Protein AF-A0A1I6FVJ0-F1 (afdb_monomer)

Organism: NCBI:txid553469

pLDDT: mean 71.24, std 6.75, range [59.16, 90.0]

Solvent-accessible surface area (backbone atoms only — not comparable to full-atom values): 6724 Å² total; per-residue (Å²): 134,57,72,66,33,51,49,38,15,52,52,30,16,53,49,32,18,51,53,35,39,73,76,32,90,47,63,68,57,8,52,50,37,9,51,38,31,15,50,20,38,25,47,33,63,68,43,31,49,84,73,58,76,36,86,68,66,55,50,73,72,46,47,48,64,25,50,51,47,32,52,49,50,53,54,62,74,44,67,83,62,91,65,58,68,70,55,53,51,50,49,51,54,47,54,52,51,50,49,54,48,53,39,52,50,38,39,60,54,30,51,54,54,52,56,53,51,52,54,53,52,54,55,56,66,72,74,113

Radius of gyration: 17.82 Å; Cα contacts (8 Å, |Δi|>4): 120; chains: 1; bounding box: 35×24×65 Å

Nearest PDB structures (foldseek):
  7cgp-assembly1_A  TM=4.155E-01  e=5.400E-01  Homo sapiens

Structure (mmCIF, N/CA/C/O backbone):
data_AF-A0A1I6FVJ0-F1
#
_entry.id   AF-A0A1I6FVJ0-F1
#
loop_
_atom_site.group_PDB
_atom_site.id
_atom_site.type_symbol
_atom_site.label_atom_id
_atom_site.label_alt_id
_atom_site.label_comp_id
_atom_site.label_asym_id
_atom_site.label_entity_id
_atom_site.label_seq_id
_atom_site.pdbx_PDB_ins_code
_atom_site.Cartn_x
_atom_site.Cartn_y
_atom_site.Cartn_z
_atom_site.occupancy
_atom_site.B_iso_or_equiv
_atom_site.auth_seq_id
_atom_site.auth_comp_id
_atom_site.auth_asym_id
_atom_site.auth_atom_id
_atom_site.pdbx_PDB_model_num
ATOM 1 N N . MET A 1 1 ? 7.278 14.078 -9.254 1.00 65.38 1 MET A N 1
ATOM 2 C CA . MET A 1 1 ? 6.368 12.964 -8.900 1.00 65.38 1 MET A CA 1
ATOM 3 C C . MET A 1 1 ? 5.524 12.645 -10.124 1.00 65.38 1 MET A C 1
ATOM 5 O O . MET A 1 1 ? 4.901 13.565 -10.647 1.00 65.38 1 MET A O 1
ATOM 9 N N . SER A 1 2 ? 5.572 11.409 -10.631 1.00 84.12 2 SER A N 1
ATOM 10 C CA . SER A 1 2 ? 4.883 11.044 -11.875 1.00 84.12 2 SER A CA 1
ATOM 11 C C . SER A 1 2 ? 3.358 11.000 -11.683 1.00 84.12 2 SER A C 1
ATOM 13 O O . SER A 1 2 ? 2.850 10.904 -10.558 1.00 84.12 2 SER A O 1
ATOM 15 N N . ARG A 1 3 ? 2.607 11.076 -12.792 1.00 82.62 3 ARG A N 1
ATOM 16 C CA . ARG A 1 3 ? 1.138 10.952 -12.768 1.00 82.62 3 ARG A CA 1
ATOM 17 C C . ARG A 1 3 ? 0.697 9.578 -12.244 1.00 82.62 3 ARG A C 1
ATOM 19 O O . ARG A 1 3 ? -0.282 9.516 -11.506 1.00 82.62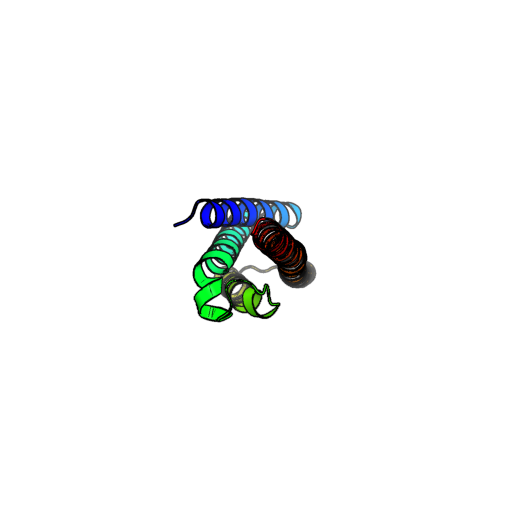 3 ARG A O 1
ATOM 26 N N . SER A 1 4 ? 1.443 8.514 -12.554 1.00 75.69 4 SER A N 1
ATOM 27 C CA . SER A 1 4 ? 1.168 7.152 -12.079 1.00 75.69 4 SER A CA 1
ATOM 28 C C . SER A 1 4 ? 1.373 7.009 -10.570 1.00 75.69 4 SER A C 1
ATOM 30 O O . SER A 1 4 ? 0.503 6.457 -9.904 1.00 75.69 4 SER A O 1
ATOM 32 N N . THR A 1 5 ? 2.435 7.591 -9.995 1.00 75.38 5 THR A N 1
ATOM 33 C CA . THR A 1 5 ? 2.655 7.576 -8.536 1.00 75.38 5 THR A CA 1
ATOM 34 C C . THR A 1 5 ? 1.516 8.266 -7.787 1.00 75.38 5 THR A C 1
ATOM 36 O O . THR A 1 5 ? 1.047 7.764 -6.768 1.00 75.38 5 THR A O 1
ATOM 39 N N . ARG A 1 6 ? 1.031 9.410 -8.296 1.00 74.00 6 ARG A N 1
ATOM 40 C CA . ARG A 1 6 ? -0.131 10.094 -7.702 1.00 74.00 6 ARG A CA 1
ATOM 41 C C . ARG A 1 6 ? -1.399 9.255 -7.809 1.00 74.00 6 ARG A C 1
ATOM 43 O O . ARG A 1 6 ? -2.108 9.132 -6.817 1.00 74.00 6 ARG A O 1
ATOM 50 N N . ALA A 1 7 ? -1.673 8.681 -8.980 1.00 76.81 7 ALA A N 1
ATOM 51 C CA . ALA A 1 7 ? -2.856 7.853 -9.186 1.00 76.81 7 ALA A CA 1
ATOM 52 C C . ALA A 1 7 ? -2.859 6.627 -8.260 1.00 76.81 7 ALA A C 1
ATOM 54 O O . ALA A 1 7 ? -3.868 6.361 -7.614 1.00 76.81 7 ALA A O 1
ATOM 55 N N . ALA A 1 8 ? -1.724 5.937 -8.121 1.00 75.75 8 ALA A N 1
ATOM 56 C CA . ALA A 1 8 ? -1.602 4.792 -7.222 1.00 75.75 8 ALA A CA 1
ATOM 57 C C . ALA A 1 8 ? -1.756 5.179 -5.749 1.00 75.75 8 ALA A C 1
ATOM 59 O O . ALA A 1 8 ? -2.430 4.469 -5.013 1.00 75.75 8 ALA A O 1
ATOM 60 N N . GLY A 1 9 ? -1.195 6.316 -5.325 1.00 70.69 9 GLY A N 1
ATOM 61 C CA . GLY A 1 9 ? -1.406 6.825 -3.970 1.00 70.69 9 GLY A CA 1
ATOM 62 C C . GLY A 1 9 ? -2.880 7.136 -3.686 1.00 70.69 9 GLY A C 1
ATOM 63 O O . GLY A 1 9 ? -3.405 6.739 -2.652 1.00 70.69 9 GLY A O 1
ATOM 64 N N . ILE A 1 10 ? -3.580 7.788 -4.620 1.00 76.12 10 ILE A N 1
ATOM 65 C CA . ILE A 1 10 ? -5.009 8.113 -4.468 1.00 76.12 10 ILE A CA 1
ATOM 66 C C . ILE A 1 10 ? -5.860 6.840 -4.430 1.00 76.12 10 ILE A C 1
ATOM 68 O O . ILE A 1 10 ? -6.680 6.682 -3.529 1.00 76.12 10 ILE A O 1
ATOM 72 N N . LEU A 1 11 ? -5.656 5.922 -5.379 1.00 79.50 11 LEU A N 1
ATOM 73 C CA . LEU A 1 11 ? -6.407 4.666 -5.445 1.00 79.50 11 LEU A CA 1
AT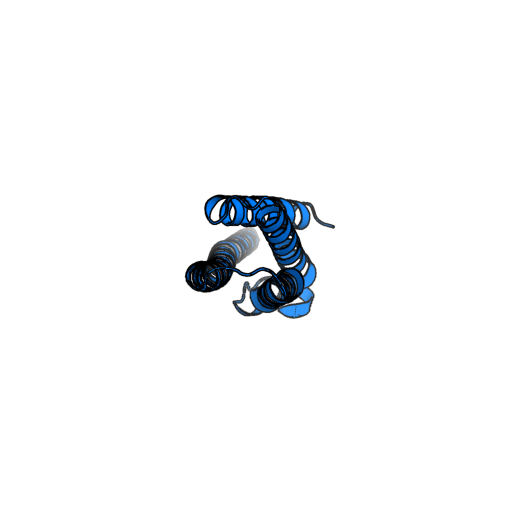OM 74 C C . LEU A 1 11 ? -6.130 3.780 -4.228 1.00 79.50 11 LEU A C 1
ATOM 76 O O . LEU A 1 11 ? -7.069 3.257 -3.634 1.00 79.50 11 LEU A O 1
ATOM 80 N N . GLY A 1 12 ? -4.863 3.672 -3.821 1.00 76.25 12 GLY A N 1
ATOM 81 C CA . GLY A 1 12 ? -4.460 2.970 -2.608 1.00 76.25 12 GLY A CA 1
ATOM 82 C C . GLY A 1 12 ? -5.130 3.560 -1.372 1.00 76.25 12 GLY A C 1
ATOM 83 O O . GLY A 1 12 ? -5.714 2.822 -0.584 1.00 76.25 12 GLY A O 1
ATOM 84 N N . GLY A 1 13 ? -5.132 4.888 -1.231 1.00 72.88 13 GLY A N 1
ATOM 85 C CA . GLY A 1 13 ? -5.751 5.543 -0.082 1.00 72.88 13 GLY A CA 1
ATOM 86 C C . GLY A 1 13 ? -7.268 5.419 -0.027 1.00 72.88 13 GLY A C 1
ATOM 87 O O . GLY A 1 13 ? -7.817 5.144 1.039 1.00 72.88 13 GLY A O 1
ATOM 88 N N . LEU A 1 14 ? -7.949 5.556 -1.168 1.00 79.38 14 LEU A N 1
ATOM 89 C CA . LEU A 1 14 ? -9.392 5.324 -1.252 1.00 79.38 14 LEU A CA 1
ATOM 90 C C . LEU A 1 14 ? -9.740 3.880 -0.888 1.00 79.38 14 LEU A C 1
ATOM 92 O O . LEU A 1 14 ? -10.676 3.660 -0.125 1.00 79.38 14 LEU A O 1
ATOM 96 N N . LEU A 1 15 ? -8.970 2.909 -1.386 1.00 78.88 15 LEU A N 1
ATOM 97 C CA . LEU A 1 15 ? -9.203 1.495 -1.116 1.00 78.88 15 LEU A CA 1
ATOM 98 C C . LEU A 1 15 ? -8.944 1.152 0.358 1.00 78.88 15 LEU A C 1
ATOM 100 O O . LEU A 1 15 ? -9.816 0.583 1.009 1.00 78.88 15 LEU A O 1
ATOM 104 N N . GLY A 1 16 ? -7.798 1.561 0.909 1.00 74.69 16 GLY A N 1
ATOM 105 C CA . GLY A 1 16 ? -7.459 1.335 2.316 1.00 74.69 16 GLY A CA 1
ATOM 106 C C . GLY A 1 16 ? -8.465 1.980 3.271 1.00 74.69 16 GLY A C 1
ATOM 107 O O . GLY A 1 16 ? -8.893 1.350 4.238 1.00 74.69 16 GLY A O 1
ATOM 108 N N . GLY A 1 17 ? -8.902 3.206 2.967 1.00 73.06 17 GLY A N 1
ATOM 109 C CA . GLY A 1 17 ? -9.906 3.911 3.759 1.00 73.06 17 GLY A CA 1
ATOM 110 C C . GLY A 1 17 ? -11.296 3.288 3.660 1.00 73.06 17 GLY A C 1
ATOM 111 O O . GLY A 1 17 ? -11.930 3.062 4.688 1.00 73.06 17 GLY A O 1
ATOM 112 N N . ALA A 1 18 ? -11.754 2.951 2.450 1.00 75.75 18 ALA A N 1
ATOM 113 C CA . ALA A 1 18 ? -13.052 2.314 2.241 1.00 75.75 18 ALA A CA 1
ATOM 114 C C . ALA A 1 18 ? -13.139 0.957 2.946 1.00 75.75 18 ALA A C 1
ATOM 116 O O . ALA A 1 18 ? -14.130 0.672 3.612 1.00 75.75 18 ALA A O 1
ATOM 117 N N . VAL A 1 19 ? -12.087 0.145 2.848 1.00 74.75 19 VAL A N 1
ATOM 118 C CA . VAL A 1 19 ? -12.042 -1.175 3.478 1.00 74.75 19 VAL A CA 1
ATOM 119 C C . VAL A 1 19 ? -12.048 -1.069 5.002 1.00 74.75 19 VAL A C 1
ATOM 121 O O . VAL A 1 19 ? -12.816 -1.762 5.668 1.00 74.75 19 VAL A O 1
ATOM 124 N N . ALA A 1 20 ? -11.236 -0.176 5.568 1.00 73.69 20 ALA A N 1
ATOM 125 C CA . ALA A 1 20 ? -11.206 0.035 7.010 1.00 73.69 20 ALA A CA 1
ATOM 126 C C . ALA A 1 20 ? -12.522 0.628 7.542 1.00 73.69 20 ALA A C 1
ATOM 128 O O . ALA A 1 20 ? -12.961 0.227 8.617 1.00 73.69 20 ALA A O 1
ATOM 129 N N . TYR A 1 21 ? -13.182 1.506 6.779 1.00 70.31 21 TYR A N 1
ATOM 130 C CA . TYR A 1 21 ? -14.521 2.017 7.098 1.00 70.31 21 TYR A CA 1
ATOM 131 C C . TYR A 1 21 ? -15.590 0.916 7.073 1.00 70.31 21 TYR A C 1
ATOM 133 O O . TYR A 1 21 ? -16.507 0.910 7.889 1.00 70.31 21 TYR A O 1
ATOM 141 N N . TRP A 1 22 ? -15.468 -0.041 6.150 1.00 77.38 22 TRP A N 1
ATOM 142 C CA . TRP A 1 22 ? -16.381 -1.183 6.072 1.00 77.38 22 TRP A CA 1
ATOM 143 C C . TRP A 1 22 ? -16.214 -2.147 7.252 1.00 77.38 22 TRP A C 1
ATOM 145 O O . TRP A 1 22 ? -17.188 -2.727 7.723 1.00 77.38 22 TRP A O 1
ATOM 155 N N . LEU A 1 23 ? -14.982 -2.305 7.741 1.00 70.56 23 LEU A N 1
ATOM 156 C CA . LEU A 1 23 ? -14.659 -3.160 8.886 1.00 70.56 23 LEU A CA 1
ATOM 157 C C . LEU A 1 23 ? -14.933 -2.493 10.237 1.00 70.56 23 LEU A C 1
ATOM 159 O O . LEU A 1 23 ? -15.162 -3.182 11.229 1.00 70.56 23 LEU A O 1
ATOM 163 N N . SER A 1 24 ? -14.877 -1.166 10.298 1.00 70.56 24 SER A N 1
ATOM 164 C CA . SER A 1 24 ? -15.050 -0.400 11.524 1.00 70.56 24 SER A CA 1
ATOM 165 C C . SER A 1 24 ? -15.722 0.928 11.229 1.00 70.56 24 SER A C 1
ATOM 167 O O . SER A 1 24 ? -15.243 1.722 10.423 1.00 70.56 24 SER A O 1
ATOM 169 N N . SER A 1 25 ? -16.771 1.240 11.987 1.00 73.38 25 SER A N 1
ATOM 170 C CA . SER A 1 25 ? -17.411 2.554 11.956 1.00 73.38 25 SER A CA 1
ATOM 171 C C . SER A 1 25 ? -16.532 3.673 12.535 1.00 73.38 25 SER A C 1
ATOM 173 O O . SER A 1 25 ? -17.008 4.797 12.665 1.00 73.38 25 SER A O 1
ATOM 175 N N . ALA A 1 26 ? -15.277 3.396 12.917 1.00 72.94 26 ALA A N 1
ATOM 176 C CA . ALA A 1 26 ? -14.335 4.387 13.421 1.00 72.94 26 ALA A CA 1
ATOM 177 C C . ALA A 1 26 ? -13.699 5.186 12.260 1.00 72.94 26 ALA A C 1
ATOM 179 O O . ALA A 1 26 ? -12.785 4.690 11.591 1.00 72.94 26 ALA A O 1
ATOM 180 N N . PRO A 1 27 ? -14.095 6.455 12.036 1.00 69.56 27 PRO A N 1
ATOM 181 C CA . PRO A 1 27 ? -13.611 7.244 10.901 1.00 69.56 27 PRO A CA 1
ATOM 182 C C . PRO A 1 27 ? -12.107 7.546 10.977 1.00 69.56 27 PRO A C 1
ATOM 184 O O . PRO A 1 27 ? -11.449 7.657 9.948 1.00 69.56 27 PRO A O 1
ATOM 187 N N . LEU A 1 28 ? -11.541 7.625 12.187 1.00 69.94 28 LEU A N 1
ATOM 188 C CA . LEU A 1 28 ? -10.100 7.798 12.413 1.00 69.94 28 LEU A CA 1
ATOM 189 C C . LEU A 1 28 ? -9.283 6.586 11.948 1.00 69.94 28 LEU A C 1
ATOM 191 O O . LEU A 1 28 ? -8.219 6.758 11.356 1.00 69.94 28 LEU A O 1
ATOM 195 N N . LEU A 1 29 ? -9.796 5.369 12.163 1.00 68.56 29 LEU A N 1
ATOM 196 C CA . LEU A 1 29 ? -9.152 4.145 11.684 1.00 68.56 29 LEU A CA 1
ATOM 197 C C . LEU A 1 29 ? -9.167 4.103 10.153 1.00 68.56 29 LEU A C 1
ATOM 199 O O . LEU A 1 29 ? -8.147 3.808 9.535 1.00 68.56 29 LEU A O 1
ATOM 203 N N . ALA A 1 30 ? -10.303 4.463 9.550 1.00 72.69 30 ALA A N 1
ATOM 204 C CA . ALA A 1 30 ? -10.446 4.546 8.102 1.00 72.69 30 ALA A CA 1
ATOM 205 C C . ALA A 1 30 ? -9.503 5.587 7.482 1.00 72.69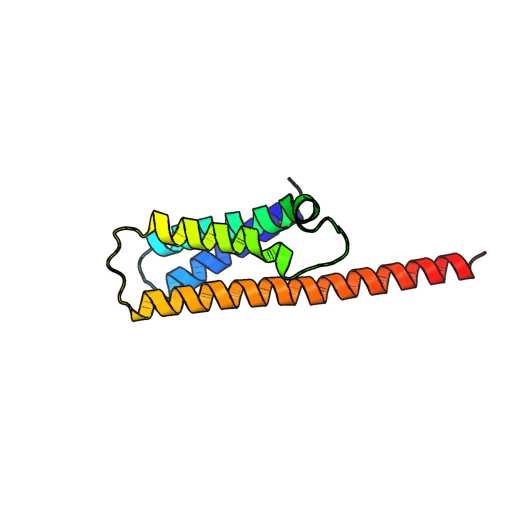 30 ALA A C 1
ATOM 207 O O . ALA A 1 30 ? -8.791 5.287 6.524 1.00 72.69 30 ALA A O 1
ATOM 208 N N . ALA A 1 31 ? -9.432 6.788 8.060 1.00 70.94 31 ALA A N 1
ATOM 209 C CA .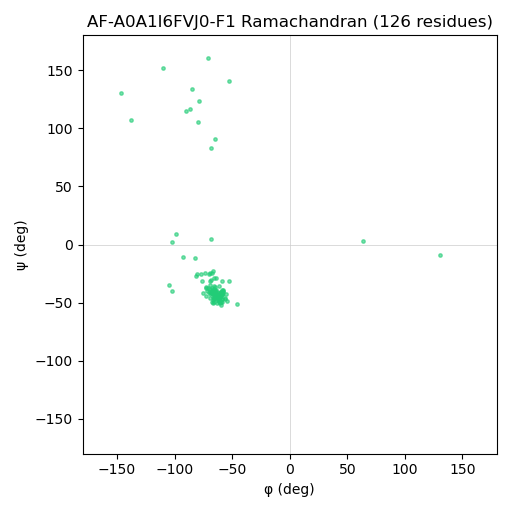 ALA A 1 31 ? -8.523 7.832 7.597 1.00 70.94 31 ALA A CA 1
ATOM 210 C C . ALA A 1 31 ? -7.054 7.387 7.685 1.00 70.94 31 ALA A C 1
ATOM 212 O O . ALA A 1 31 ? -6.312 7.532 6.714 1.00 70.94 31 ALA A O 1
ATOM 213 N N . ASN A 1 32 ? -6.642 6.778 8.803 1.00 72.19 32 ASN A N 1
ATOM 214 C CA . ASN A 1 32 ? -5.277 6.273 8.960 1.00 72.19 32 ASN A CA 1
ATOM 215 C C . ASN A 1 32 ? -4.951 5.140 7.993 1.00 72.19 32 ASN A C 1
ATOM 217 O O . ASN A 1 32 ? -3.890 5.163 7.371 1.00 72.19 32 ASN A O 1
ATOM 221 N N . ALA A 1 33 ? -5.852 4.171 7.833 1.00 72.00 33 ALA A N 1
ATOM 222 C CA . ALA A 1 33 ? -5.672 3.089 6.873 1.00 72.00 33 ALA A CA 1
ATOM 223 C C . ALA A 1 33 ? -5.515 3.641 5.450 1.00 72.00 33 ALA A C 1
ATOM 225 O O . ALA A 1 33 ? -4.605 3.228 4.731 1.00 72.00 33 ALA A O 1
ATOM 226 N N . GLY A 1 34 ? -6.329 4.635 5.081 1.00 75.81 34 GLY A N 1
ATOM 227 C CA . GLY A 1 34 ? -6.206 5.333 3.807 1.00 75.81 34 GLY A CA 1
ATOM 228 C C . GLY A 1 34 ? -4.854 6.029 3.641 1.00 75.81 34 GLY A C 1
ATOM 229 O O . GLY A 1 34 ? -4.198 5.854 2.619 1.00 75.81 34 GLY A O 1
ATOM 230 N N . VAL A 1 35 ? -4.369 6.758 4.648 1.00 72.81 35 VAL A N 1
ATOM 231 C CA . VAL A 1 35 ? -3.049 7.414 4.578 1.00 72.81 35 VAL A CA 1
ATOM 232 C C . VAL A 1 35 ? -1.913 6.390 4.463 1.00 72.81 35 VAL A C 1
ATOM 234 O O . VAL A 1 35 ? -1.013 6.566 3.640 1.00 72.81 35 VAL A O 1
ATOM 237 N N . CYS A 1 36 ? -1.969 5.298 5.230 1.00 76.00 36 CYS A N 1
ATOM 238 C CA . CYS A 1 36 ? -0.951 4.244 5.202 1.00 76.00 36 CYS A CA 1
ATOM 239 C C . CYS A 1 36 ? -0.884 3.565 3.832 1.00 76.00 36 CYS A C 1
ATOM 241 O O . CYS A 1 36 ? 0.198 3.379 3.278 1.00 76.00 36 CYS A O 1
ATOM 243 N N . TRP A 1 37 ? -2.042 3.242 3.256 1.00 75.44 37 TRP A N 1
ATOM 244 C CA . TRP A 1 37 ? -2.122 2.649 1.926 1.00 75.44 37 TRP A CA 1
ATOM 245 C C . TRP A 1 37 ? -1.709 3.622 0.824 1.00 75.44 37 TRP A C 1
ATOM 247 O O . TRP A 1 37 ? -0.980 3.235 -0.086 1.00 75.44 37 TRP A O 1
ATOM 257 N N . ALA A 1 38 ? -2.114 4.890 0.913 1.00 75.12 38 ALA A N 1
ATOM 258 C CA . ALA A 1 38 ? -1.683 5.915 -0.031 1.00 75.12 38 ALA A CA 1
ATOM 259 C C . ALA A 1 38 ? -0.158 6.063 -0.039 1.00 75.12 38 ALA A C 1
ATOM 261 O O . ALA A 1 38 ? 0.457 6.079 -1.108 1.00 75.12 38 ALA A O 1
ATOM 262 N N . GLY A 1 39 ? 0.449 6.131 1.150 1.00 73.56 39 GLY A N 1
ATOM 263 C CA . GLY A 1 39 ? 1.897 6.183 1.322 1.00 73.56 39 GLY A CA 1
ATOM 264 C C . GLY A 1 39 ? 2.586 4.934 0.779 1.00 73.56 39 GLY A C 1
ATOM 265 O O . GLY A 1 39 ? 3.501 5.056 -0.030 1.00 73.56 39 GLY A O 1
ATOM 266 N N . GLY A 1 40 ? 2.101 3.743 1.144 1.00 75.19 40 GLY A N 1
ATOM 267 C CA . GLY A 1 40 ? 2.637 2.464 0.676 1.00 75.19 40 GLY A CA 1
ATOM 2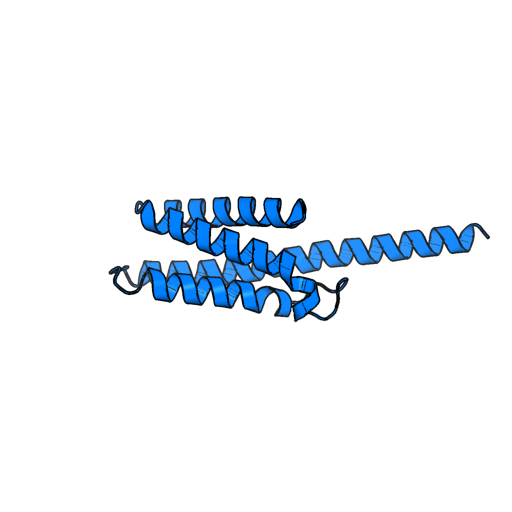68 C C . GLY A 1 40 ? 2.596 2.325 -0.847 1.00 75.19 40 GLY A C 1
ATOM 269 O O . GLY A 1 40 ? 3.619 2.037 -1.460 1.00 75.19 40 GLY A O 1
ATOM 270 N N . CYS A 1 41 ? 1.456 2.608 -1.485 1.00 75.69 41 CYS A N 1
ATOM 271 C CA . CYS A 1 41 ? 1.321 2.546 -2.944 1.00 75.69 41 CYS A CA 1
ATOM 272 C C . CYS A 1 41 ? 2.179 3.596 -3.665 1.00 75.69 41 CYS A C 1
ATOM 274 O O . CYS A 1 41 ? 2.749 3.315 -4.721 1.00 75.69 41 CYS A O 1
ATOM 276 N N . ALA A 1 42 ? 2.289 4.806 -3.109 1.00 75.19 42 ALA A N 1
ATOM 277 C CA . ALA A 1 42 ? 3.135 5.848 -3.680 1.00 75.19 42 ALA A CA 1
ATOM 278 C C . ALA A 1 42 ? 4.628 5.504 -3.558 1.00 75.19 42 ALA A C 1
ATOM 280 O O . ALA A 1 42 ? 5.370 5.706 -4.517 1.00 75.19 42 ALA A O 1
ATOM 281 N N . LEU A 1 43 ? 5.065 4.970 -2.413 1.00 71.25 43 LEU A N 1
ATOM 282 C CA . LEU A 1 43 ? 6.443 4.526 -2.194 1.00 71.25 43 LEU A CA 1
ATOM 283 C C . LEU A 1 43 ? 6.795 3.341 -3.089 1.00 71.25 43 LEU A C 1
ATOM 285 O O . LEU A 1 43 ? 7.849 3.366 -3.712 1.00 71.25 43 LEU A O 1
ATOM 289 N N . LEU A 1 44 ? 5.886 2.373 -3.227 1.00 74.00 44 LEU A N 1
ATOM 290 C CA . LEU A 1 44 ? 6.069 1.214 -4.097 1.00 74.00 44 LEU A CA 1
ATOM 291 C C . LEU A 1 44 ? 6.388 1.635 -5.533 1.00 74.00 44 LEU A C 1
ATOM 293 O O . LEU A 1 44 ? 7.354 1.158 -6.108 1.00 74.00 44 LEU A O 1
ATOM 297 N N . LEU A 1 45 ? 5.621 2.569 -6.105 1.00 73.62 45 LEU A N 1
ATOM 298 C CA . LEU A 1 45 ? 5.885 3.044 -7.466 1.00 73.62 45 LEU A CA 1
ATOM 299 C C . LEU A 1 45 ? 7.070 4.002 -7.568 1.00 73.62 45 LEU A C 1
ATOM 301 O O . LEU A 1 45 ? 7.688 4.078 -8.625 1.00 73.62 45 LEU A O 1
ATOM 305 N N . ARG A 1 46 ? 7.338 4.794 -6.528 1.00 76.56 46 ARG A N 1
ATOM 306 C CA . ARG A 1 46 ? 8.415 5.790 -6.559 1.00 76.56 46 ARG A 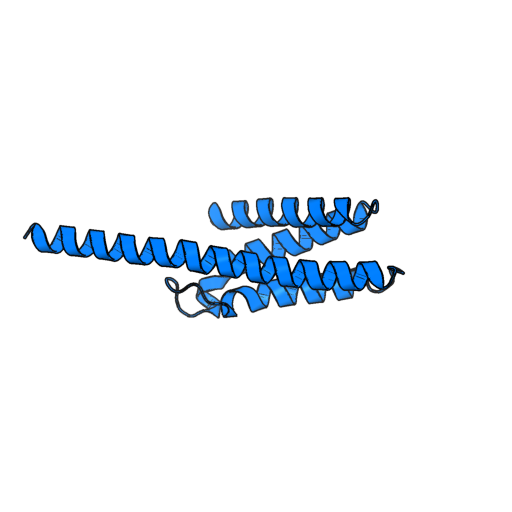CA 1
ATOM 307 C C . ARG A 1 46 ? 9.786 5.145 -6.416 1.00 76.56 46 ARG A C 1
ATOM 309 O O . ARG A 1 46 ? 10.714 5.570 -7.087 1.00 76.56 46 ARG A O 1
ATOM 316 N N . GLU A 1 47 ? 9.899 4.172 -5.525 1.00 73.38 47 GLU A N 1
ATOM 317 C CA . GLU A 1 47 ? 11.174 3.574 -5.139 1.00 73.38 47 GLU A CA 1
ATOM 318 C C . GLU A 1 47 ? 11.395 2.209 -5.808 1.00 73.38 47 GLU A C 1
ATOM 320 O O . GLU A 1 47 ? 12.423 1.587 -5.580 1.00 73.38 47 GLU A O 1
ATOM 325 N N . ARG A 1 48 ? 10.477 1.744 -6.670 1.00 70.50 48 ARG A N 1
ATOM 326 C CA . ARG A 1 48 ? 10.580 0.443 -7.357 1.00 70.50 48 ARG A CA 1
ATOM 327 C C . ARG A 1 48 ? 11.969 0.188 -7.941 1.00 70.50 48 ARG A C 1
ATOM 329 O O . ARG A 1 48 ? 12.558 -0.850 -7.664 1.00 70.50 48 ARG A O 1
ATOM 336 N N . GLU A 1 49 ? 12.496 1.134 -8.715 1.00 68.38 49 GLU A N 1
ATOM 337 C CA . GLU A 1 49 ? 13.801 1.007 -9.380 1.00 68.38 49 GLU A CA 1
ATOM 338 C C . GLU A 1 49 ? 14.957 0.911 -8.378 1.00 68.38 49 GLU A C 1
ATOM 340 O O . GLU A 1 49 ? 15.870 0.110 -8.557 1.00 68.38 49 GLU A O 1
ATOM 345 N N . ALA A 1 50 ? 14.898 1.679 -7.286 1.00 71.19 50 ALA A N 1
ATOM 346 C CA . ALA A 1 50 ? 15.947 1.693 -6.271 1.00 71.19 50 ALA A CA 1
ATOM 347 C C . ALA A 1 50 ? 16.025 0.380 -5.470 1.00 71.19 50 ALA A C 1
ATOM 349 O O . ALA A 1 50 ? 17.080 0.060 -4.929 1.00 71.19 50 ALA A O 1
ATOM 350 N N . TRP A 1 51 ? 14.922 -0.372 -5.384 1.00 66.31 51 TRP A N 1
ATOM 351 C CA . TRP A 1 51 ? 14.824 -1.588 -4.568 1.00 66.31 51 TRP A CA 1
ATOM 352 C C . TRP A 1 51 ? 14.934 -2.880 -5.373 1.00 66.31 51 TRP A C 1
ATOM 354 O O . TRP A 1 51 ? 15.565 -3.830 -4.916 1.00 66.31 51 TRP A O 1
ATOM 364 N N . SER A 1 52 ? 14.314 -2.923 -6.549 1.00 67.06 52 SER A N 1
ATOM 365 C CA . SER A 1 52 ? 14.324 -4.105 -7.417 1.00 67.06 52 SER A CA 1
ATOM 366 C C . SER A 1 52 ? 15.611 -4.225 -8.232 1.00 67.06 52 SER A C 1
ATOM 368 O O . SER A 1 52 ? 15.975 -5.325 -8.638 1.00 67.06 52 SER A O 1
ATOM 370 N N . GLY A 1 53 ? 16.297 -3.099 -8.482 1.00 66.06 53 GLY A N 1
ATOM 371 C CA . GLY A 1 53 ? 17.414 -3.026 -9.426 1.00 66.06 53 GLY A CA 1
ATOM 372 C C . GLY A 1 53 ? 17.014 -3.313 -10.881 1.00 66.06 53 GLY A C 1
ATOM 373 O O . GLY A 1 53 ? 17.885 -3.329 -11.746 1.00 66.06 53 GLY A O 1
ATOM 374 N N . ASP A 1 54 ? 15.723 -3.527 -11.144 1.00 65.56 54 ASP A N 1
ATOM 375 C CA . ASP A 1 54 ? 15.161 -3.957 -12.419 1.00 65.56 54 ASP A CA 1
ATOM 376 C C . ASP A 1 54 ? 13.884 -3.146 -12.694 1.00 65.56 54 ASP A C 1
ATOM 378 O O . ASP A 1 54 ? 12.851 -3.305 -12.041 1.00 65.56 54 ASP A O 1
ATOM 382 N N . SER A 1 55 ? 13.955 -2.217 -13.649 1.00 62.16 55 SER A N 1
ATOM 383 C CA . SER A 1 55 ? 12.803 -1.390 -14.032 1.00 62.16 55 SER A CA 1
ATOM 384 C C . SER A 1 55 ? 11.688 -2.211 -14.686 1.00 62.16 55 SER A C 1
ATOM 386 O O . SER A 1 55 ? 10.512 -1.814 -14.649 1.00 62.16 55 SER A O 1
ATOM 388 N N . ASP A 1 56 ? 12.038 -3.371 -15.242 1.00 63.09 56 ASP A N 1
ATOM 389 C CA . ASP A 1 56 ? 11.198 -4.102 -16.181 1.00 63.09 56 ASP A CA 1
ATOM 390 C C . ASP A 1 56 ? 10.553 -5.322 -15.507 1.00 63.09 56 ASP A C 1
ATOM 392 O O . ASP A 1 56 ? 9.366 -5.591 -15.720 1.00 63.09 56 ASP A O 1
ATOM 396 N N . GLY A 1 57 ? 11.259 -5.981 -14.583 1.00 60.06 57 GLY A N 1
ATOM 397 C CA . GLY A 1 57 ? 10.736 -7.073 -13.760 1.00 60.06 57 GLY A CA 1
ATOM 398 C C . GLY A 1 57 ? 9.878 -6.595 -12.583 1.00 60.06 57 GLY A C 1
ATOM 399 O O . GLY A 1 57 ? 10.313 -5.802 -11.754 1.00 60.06 57 GLY A O 1
ATOM 400 N N . ALA A 1 58 ? 8.625 -7.047 -12.479 1.00 59.16 58 ALA A N 1
ATOM 401 C CA . ALA A 1 58 ? 7.821 -6.857 -11.266 1.00 59.16 58 ALA A CA 1
ATOM 402 C C . ALA A 1 58 ? 8.032 -8.052 -10.327 1.00 59.16 58 ALA A C 1
ATOM 404 O O . ALA A 1 58 ? 7.648 -9.174 -10.663 1.00 59.16 58 ALA A O 1
ATOM 405 N N . SER A 1 59 ? 8.633 -7.820 -9.158 1.00 65.44 59 SER A N 1
ATOM 406 C CA . SER A 1 59 ? 8.955 -8.864 -8.178 1.00 65.44 59 SER A CA 1
ATOM 407 C C . SER A 1 59 ? 8.092 -8.757 -6.918 1.00 65.44 59 SER A C 1
ATOM 409 O O . SER A 1 59 ? 7.695 -7.674 -6.495 1.00 65.44 59 SER A O 1
ATOM 411 N N . LEU A 1 60 ? 7.856 -9.896 -6.252 1.00 60.84 60 LEU A N 1
ATOM 412 C CA . LEU A 1 60 ? 7.314 -9.950 -4.883 1.00 60.84 60 LEU A CA 1
ATOM 413 C C . LEU A 1 60 ? 8.122 -9.076 -3.908 1.00 60.84 60 LEU A C 1
ATOM 415 O O . LEU A 1 60 ? 7.556 -8.529 -2.960 1.00 60.84 60 LEU A O 1
ATOM 419 N N . ALA A 1 61 ? 9.428 -8.930 -4.152 1.00 65.50 61 ALA A N 1
ATOM 420 C CA . ALA A 1 61 ? 10.324 -8.114 -3.340 1.00 65.50 61 ALA A CA 1
ATOM 421 C C . ALA A 1 61 ? 9.972 -6.614 -3.384 1.00 65.50 61 ALA A C 1
ATOM 423 O O . ALA A 1 61 ? 10.151 -5.922 -2.382 1.00 65.50 61 ALA A O 1
ATOM 424 N N . ASP A 1 62 ? 9.378 -6.132 -4.481 1.00 64.06 62 ASP A N 1
ATOM 425 C CA . ASP A 1 62 ? 9.013 -4.720 -4.676 1.00 64.06 62 ASP A CA 1
ATOM 426 C C . ASP A 1 62 ? 7.890 -4.292 -3.719 1.00 64.06 62 ASP A C 1
ATOM 428 O O . ASP A 1 62 ? 7.756 -3.119 -3.370 1.00 64.06 62 ASP A O 1
ATOM 432 N N . GLY A 1 63 ? 7.088 -5.262 -3.263 1.00 61.25 63 GLY A N 1
ATOM 433 C CA . GLY A 1 63 ? 6.019 -5.085 -2.281 1.00 61.25 63 GLY A CA 1
ATOM 434 C C . GLY A 1 63 ? 6.508 -4.884 -0.850 1.00 61.25 63 GLY A C 1
ATOM 435 O O . GLY A 1 63 ? 5.801 -4.279 -0.041 1.00 61.25 63 GLY A O 1
ATOM 436 N N . LEU A 1 64 ? 7.708 -5.371 -0.523 1.00 69.31 64 LEU A N 1
ATOM 437 C CA . LEU A 1 64 ? 8.198 -5.477 0.851 1.00 69.31 64 LEU A CA 1
ATOM 438 C C . LEU A 1 64 ? 8.257 -4.128 1.598 1.00 69.31 64 LEU A C 1
ATOM 440 O O . LEU A 1 64 ? 7.808 -4.077 2.745 1.00 69.31 64 LEU A O 1
ATOM 444 N N . PRO A 1 65 ? 8.719 -3.014 0.993 1.00 66.00 65 PRO A N 1
ATOM 445 C CA . PRO A 1 65 ? 8.768 -1.720 1.675 1.00 66.00 65 PRO A CA 1
ATOM 446 C C . PRO A 1 65 ? 7.375 -1.164 1.969 1.00 66.00 65 PRO A C 1
ATOM 448 O O . PRO A 1 65 ? 7.145 -0.602 3.038 1.00 66.00 65 PRO A O 1
ATOM 451 N N . ALA A 1 66 ? 6.426 -1.358 1.049 1.00 64.69 66 ALA A N 1
ATOM 452 C CA . ALA A 1 66 ? 5.040 -0.954 1.249 1.00 64.69 66 ALA A CA 1
ATOM 453 C C . ALA A 1 66 ? 4.376 -1.785 2.355 1.00 64.69 66 ALA A C 1
ATOM 455 O O . ALA A 1 66 ? 3.669 -1.227 3.191 1.00 64.69 66 ALA A O 1
ATOM 456 N N . VAL A 1 67 ? 4.658 -3.093 2.411 1.00 66.50 67 VAL A N 1
ATOM 457 C CA . VAL A 1 67 ? 4.205 -3.982 3.496 1.00 66.50 67 VAL A CA 1
ATOM 458 C C . VAL A 1 67 ? 4.751 -3.511 4.834 1.00 66.50 67 VAL A C 1
ATOM 460 O O . VAL A 1 67 ? 3.989 -3.364 5.785 1.00 66.50 67 VAL A O 1
ATOM 463 N N . LEU A 1 68 ? 6.061 -3.265 4.911 1.00 68.38 68 LEU A N 1
ATOM 464 C CA . LEU A 1 68 ? 6.726 -2.819 6.131 1.00 68.38 68 LEU A CA 1
ATOM 465 C C . LEU A 1 68 ? 6.192 -1.463 6.579 1.00 68.38 68 LEU A C 1
ATOM 467 O O . LEU A 1 68 ? 5.889 -1.296 7.756 1.00 68.38 68 LEU A O 1
ATOM 471 N N . PHE A 1 69 ? 6.009 -0.522 5.652 1.00 68.88 69 PHE A N 1
ATOM 472 C CA . PHE A 1 69 ? 5.422 0.778 5.948 1.00 68.88 69 PHE A CA 1
ATOM 473 C C . PHE A 1 69 ? 4.006 0.630 6.503 1.00 68.88 69 PHE A C 1
ATOM 475 O O . PHE A 1 69 ? 3.715 1.153 7.573 1.00 68.88 69 PHE A O 1
ATOM 482 N N . VAL A 1 70 ? 3.144 -0.147 5.838 1.00 66.31 70 VAL A N 1
ATOM 483 C CA . VAL A 1 70 ? 1.779 -0.390 6.315 1.00 66.31 70 VAL A CA 1
ATOM 484 C C . VAL A 1 70 ? 1.795 -1.082 7.676 1.00 66.31 70 VAL A C 1
ATOM 486 O O . VAL A 1 70 ? 1.109 -0.617 8.573 1.00 66.31 70 VAL A O 1
ATOM 489 N N . ALA A 1 71 ? 2.599 -2.127 7.879 1.00 67.75 71 ALA A N 1
ATOM 490 C CA . ALA A 1 71 ? 2.674 -2.855 9.146 1.00 67.75 71 ALA A CA 1
ATOM 491 C C . ALA A 1 71 ? 3.173 -1.972 10.303 1.00 67.75 71 ALA A C 1
ATOM 493 O O . ALA A 1 71 ? 2.570 -1.962 11.378 1.00 67.75 71 ALA A O 1
ATOM 494 N N . VAL A 1 72 ? 4.234 -1.193 10.075 1.00 69.19 72 VAL A N 1
ATOM 495 C CA . VAL A 1 72 ? 4.803 -0.269 11.063 1.00 69.19 72 VAL A CA 1
ATOM 496 C C . VAL A 1 72 ? 3.824 0.859 11.364 1.00 69.19 72 VAL A C 1
ATOM 498 O O . VAL A 1 72 ? 3.551 1.130 12.530 1.00 69.19 72 VAL A O 1
ATOM 501 N N . SER A 1 73 ? 3.243 1.494 10.345 1.00 65.69 73 SER A N 1
ATOM 502 C CA . SER A 1 73 ? 2.272 2.567 10.551 1.00 65.69 73 SER A CA 1
ATOM 503 C C . SER A 1 73 ? 1.010 2.057 11.240 1.00 65.69 73 SER A C 1
ATOM 505 O O . SER A 1 73 ? 0.522 2.707 12.156 1.00 65.69 73 SER A O 1
ATOM 507 N N . PHE A 1 74 ? 0.513 0.868 10.892 1.00 65.19 74 PHE A N 1
ATOM 508 C CA . PHE A 1 74 ? -0.656 0.304 11.560 1.00 65.19 74 PHE A CA 1
ATOM 509 C C . PHE A 1 74 ? -0.362 -0.048 13.022 1.00 65.19 74 PHE A C 1
ATOM 511 O O . PHE A 1 74 ? -1.185 0.249 13.887 1.00 65.19 74 PHE A O 1
ATOM 518 N N . GLY A 1 75 ? 0.807 -0.633 13.306 1.00 65.00 75 GLY A N 1
ATOM 519 C CA . GLY A 1 75 ? 1.227 -1.012 14.656 1.00 65.00 75 GLY A CA 1
ATOM 520 C C . GLY A 1 75 ? 1.531 0.182 15.562 1.00 65.00 75 GLY A C 1
ATOM 521 O O . GLY A 1 75 ? 1.093 0.196 16.707 1.00 65.00 75 GLY A O 1
ATOM 522 N N . ILE A 1 76 ? 2.227 1.203 15.053 1.00 64.88 76 ILE A N 1
ATOM 523 C CA . ILE A 1 76 ? 2.576 2.407 15.824 1.00 64.88 76 ILE A CA 1
ATOM 524 C C . ILE A 1 76 ? 1.345 3.283 16.048 1.00 64.88 76 ILE A C 1
ATOM 526 O O . ILE A 1 76 ? 1.122 3.761 17.156 1.00 64.88 76 ILE A O 1
ATOM 530 N N . VAL A 1 77 ? 0.527 3.497 15.016 1.00 62.25 77 VAL A N 1
ATOM 531 C CA . VAL A 1 77 ? -0.588 4.450 15.099 1.00 62.25 77 VAL A CA 1
ATOM 532 C C . VAL A 1 77 ? -1.779 3.881 15.875 1.00 62.25 77 VAL A C 1
ATOM 534 O O . VAL A 1 77 ? -2.528 4.640 16.483 1.00 62.25 77 VAL A O 1
ATOM 537 N N . ASN A 1 78 ? -1.935 2.554 15.917 1.00 62.38 78 ASN A N 1
ATOM 538 C CA . ASN A 1 78 ? -2.962 1.899 16.736 1.00 62.38 78 ASN A CA 1
ATOM 539 C C . ASN A 1 78 ? -2.433 1.370 18.075 1.00 62.38 78 ASN A C 1
ATOM 541 O O . ASN A 1 78 ? -3.167 0.662 18.770 1.00 62.38 78 ASN A O 1
ATOM 545 N N . ALA A 1 79 ? -1.196 1.702 18.463 1.00 60.91 79 ALA A N 1
ATOM 546 C CA . ALA A 1 79 ? -0.665 1.383 19.785 1.00 60.91 79 ALA A CA 1
ATOM 547 C C . ALA A 1 79 ? -1.466 2.150 20.853 1.00 60.91 79 ALA A C 1
ATOM 549 O O . ALA A 1 79 ? -1.170 3.297 21.172 1.00 60.91 79 ALA A O 1
ATOM 550 N N . GLY A 1 80 ? -2.529 1.526 21.361 1.00 60.94 80 GLY A N 1
ATOM 551 C CA . GLY A 1 80 ? -3.444 2.116 22.342 1.00 60.94 80 GLY A CA 1
ATOM 552 C C . GLY A 1 80 ? -4.927 1.996 21.990 1.00 60.94 80 GLY A C 1
ATOM 553 O O . GLY A 1 80 ? -5.764 2.274 22.841 1.00 60.94 80 GLY A O 1
ATOM 554 N N . VAL A 1 81 ? -5.278 1.548 20.778 1.00 65.94 81 VAL A N 1
ATOM 555 C CA . VAL A 1 81 ? -6.675 1.243 20.443 1.00 65.94 81 VAL A CA 1
ATOM 556 C C . VAL A 1 81 ? -6.973 -0.194 20.867 1.00 65.94 81 VAL A C 1
ATOM 558 O O . VAL A 1 81 ? -6.385 -1.148 20.344 1.00 65.94 81 VAL A O 1
ATOM 561 N N . GLU A 1 82 ? -7.893 -0.359 21.817 1.00 73.44 82 GLU A N 1
ATOM 562 C CA . GLU A 1 82 ? -8.457 -1.661 22.178 1.00 73.44 82 GLU A CA 1
ATOM 563 C C . GLU A 1 82 ? -9.326 -2.172 21.024 1.00 73.44 82 GLU A C 1
ATOM 565 O O . GLU A 1 82 ? -10.535 -1.968 20.957 1.00 73.44 82 GLU A O 1
ATOM 570 N N . LEU A 1 83 ? -8.672 -2.793 20.047 1.00 68.31 83 LEU A N 1
ATOM 571 C CA . LEU A 1 83 ? -9.336 -3.499 18.963 1.00 68.31 83 LEU A CA 1
ATOM 572 C C . LEU A 1 83 ? -9.668 -4.921 19.432 1.00 68.31 83 LEU A C 1
ATOM 574 O O . LEU A 1 83 ? -8.776 -5.589 19.965 1.00 68.31 83 LEU A O 1
ATOM 578 N N . PRO A 1 84 ? -10.894 -5.418 19.186 1.00 78.56 84 PRO A N 1
ATOM 579 C CA . PRO A 1 84 ? -11.207 -6.832 19.353 1.00 78.56 84 PRO A CA 1
ATOM 580 C C . PRO A 1 84 ? -10.207 -7.692 18.573 1.00 78.56 84 PRO A C 1
ATOM 582 O O . PRO A 1 84 ? -9.850 -7.351 17.440 1.00 78.56 84 PRO A O 1
ATOM 585 N N . ASP A 1 85 ? -9.775 -8.821 19.137 1.00 75.62 85 ASP A N 1
ATOM 586 C CA . ASP A 1 85 ? -8.761 -9.677 18.501 1.00 75.62 85 ASP A CA 1
ATOM 587 C C . ASP A 1 85 ? -9.190 -10.170 17.111 1.00 75.62 85 ASP A C 1
ATOM 589 O O . ASP A 1 85 ? -8.362 -10.281 16.206 1.00 75.62 85 ASP A O 1
ATOM 593 N N . SER A 1 86 ? -10.492 -10.369 16.893 1.00 74.00 86 SER A N 1
ATOM 594 C CA . SER A 1 86 ? -11.054 -10.680 15.574 1.00 74.00 86 SER A CA 1
ATOM 595 C C . SER A 1 86 ? -10.763 -9.590 14.536 1.00 74.00 86 SER A C 1
ATOM 597 O O . SER A 1 86 ? -10.430 -9.905 13.394 1.00 74.00 86 SER A O 1
ATOM 599 N N . LEU A 1 87 ? -10.825 -8.313 14.927 1.00 67.06 87 LEU A N 1
ATOM 600 C CA . LEU A 1 87 ? -10.542 -7.188 14.037 1.00 67.06 87 LEU A CA 1
ATOM 601 C C . LEU A 1 87 ? -9.047 -7.074 13.734 1.00 67.06 87 LEU A C 1
ATOM 603 O O . LEU A 1 87 ? -8.671 -6.758 12.608 1.00 67.06 87 LEU A O 1
ATOM 607 N N . ARG A 1 88 ? -8.191 -7.369 14.720 1.00 69.25 88 ARG A N 1
ATOM 608 C CA . ARG A 1 88 ? -6.734 -7.406 14.529 1.00 69.25 88 ARG A CA 1
ATOM 609 C C . ARG A 1 88 ? -6.353 -8.443 13.479 1.00 69.25 88 ARG A C 1
ATOM 611 O O . ARG A 1 88 ? -5.634 -8.120 12.537 1.00 69.25 88 ARG A O 1
ATOM 618 N N . TRP A 1 89 ? -6.887 -9.658 13.593 1.00 68.88 89 TRP A N 1
ATOM 619 C CA . TRP A 1 89 ? -6.642 -10.714 12.612 1.00 68.88 89 TRP A CA 1
ATOM 620 C C . TRP A 1 89 ? -7.230 -10.389 11.239 1.00 68.88 89 TRP A C 1
ATOM 622 O O . TRP A 1 89 ? -6.554 -10.603 10.235 1.00 68.88 89 TRP A O 1
ATOM 632 N N . ALA A 1 90 ? -8.434 -9.810 11.180 1.00 67.88 90 ALA A N 1
ATOM 633 C CA . ALA A 1 90 ? -9.026 -9.362 9.920 1.00 67.88 90 ALA A CA 1
ATOM 634 C C . ALA A 1 90 ? -8.140 -8.324 9.212 1.00 67.88 90 ALA A C 1
ATOM 636 O O . ALA A 1 90 ? -7.907 -8.434 8.012 1.00 67.88 90 ALA A O 1
ATOM 637 N N . LEU A 1 91 ? -7.588 -7.361 9.956 1.00 64.44 91 LEU A N 1
ATOM 638 C CA . LEU A 1 91 ? -6.670 -6.354 9.424 1.00 64.44 91 LEU A CA 1
ATOM 639 C C . LEU A 1 91 ? -5.359 -6.967 8.931 1.00 64.44 91 LEU A C 1
ATOM 641 O O . LEU A 1 91 ? -4.902 -6.610 7.849 1.00 64.44 91 LEU A O 1
ATOM 645 N N . VAL A 1 92 ? -4.782 -7.919 9.669 1.00 68.25 92 VAL A N 1
ATOM 646 C CA . VAL A 1 92 ? -3.578 -8.644 9.230 1.00 68.25 92 VAL A CA 1
ATOM 647 C C . VAL A 1 92 ? -3.847 -9.384 7.921 1.00 68.25 92 VAL A C 1
ATOM 649 O O . VAL A 1 92 ? -3.120 -9.186 6.950 1.00 68.25 92 VAL A O 1
ATOM 652 N N . VAL A 1 93 ? -4.913 -10.188 7.861 1.00 68.50 93 VAL A N 1
ATOM 653 C CA . VAL A 1 93 ? -5.290 -10.936 6.650 1.00 68.50 93 VAL A CA 1
ATOM 654 C C . VAL A 1 93 ? -5.527 -9.991 5.479 1.00 68.50 93 VAL A C 1
ATOM 656 O O . VAL A 1 93 ? -5.100 -10.275 4.363 1.00 68.50 93 VAL A O 1
ATOM 659 N N . LEU A 1 94 ? -6.161 -8.847 5.726 1.00 66.00 94 LEU A N 1
ATOM 660 C CA . LEU A 1 94 ? -6.453 -7.875 4.689 1.00 66.00 94 LEU A CA 1
ATOM 661 C C . LEU A 1 94 ? -5.198 -7.168 4.169 1.00 66.00 94 LEU A C 1
ATOM 663 O O . LEU A 1 94 ? -5.057 -7.002 2.960 1.00 66.00 94 LEU A O 1
ATOM 667 N N . VAL A 1 95 ? -4.268 -6.796 5.052 1.00 67.88 95 VAL A N 1
ATOM 668 C CA . VAL A 1 95 ? -2.965 -6.236 4.663 1.00 67.88 95 VAL A CA 1
ATOM 669 C C . VAL A 1 95 ? -2.180 -7.254 3.838 1.00 67.88 95 VAL A C 1
ATOM 671 O O . VAL A 1 95 ? -1.687 -6.913 2.766 1.00 67.88 95 VAL A O 1
ATOM 674 N N . PHE A 1 96 ? -2.120 -8.516 4.269 1.00 65.69 96 PHE A N 1
ATOM 675 C CA . PHE A 1 96 ? -1.468 -9.570 3.488 1.00 65.69 96 PHE A CA 1
ATOM 676 C C . PHE A 1 96 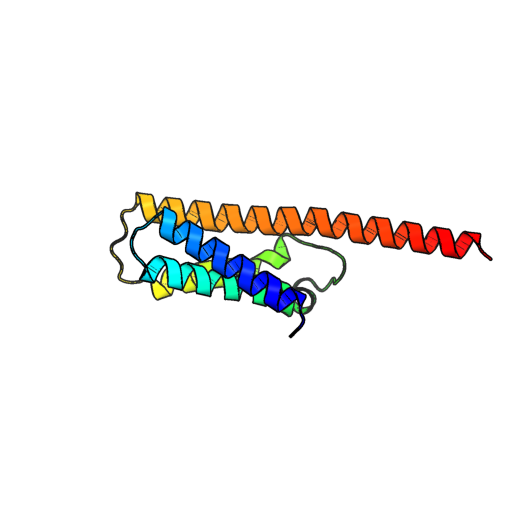? -2.152 -9.787 2.132 1.00 65.69 96 PHE A C 1
ATOM 678 O O . PHE A 1 96 ? -1.478 -9.805 1.105 1.00 65.69 96 PHE A O 1
ATOM 685 N N . GLY A 1 97 ? -3.481 -9.896 2.098 1.00 64.56 97 GLY A N 1
ATOM 686 C CA . GLY A 1 97 ? -4.242 -10.085 0.861 1.00 64.56 97 GLY A CA 1
ATOM 687 C C . GLY A 1 97 ? -4.058 -8.934 -0.128 1.00 64.56 97 GLY A C 1
ATOM 688 O O . GLY A 1 97 ? -3.867 -9.167 -1.320 1.00 64.56 97 GLY A O 1
ATOM 689 N N . ALA A 1 98 ? -4.033 -7.698 0.366 1.00 64.56 98 ALA A N 1
ATOM 690 C CA . ALA A 1 98 ? -3.766 -6.506 -0.428 1.00 64.56 98 ALA A CA 1
ATOM 691 C C . ALA A 1 98 ? -2.381 -6.514 -1.071 1.00 64.56 98 ALA A C 1
ATOM 693 O O . ALA A 1 98 ? -2.239 -6.185 -2.247 1.00 64.56 98 ALA A O 1
ATOM 694 N N . VAL A 1 99 ? -1.368 -6.915 -0.305 1.00 65.12 99 VAL A N 1
ATOM 695 C CA . VAL A 1 99 ? 0.008 -7.044 -0.788 1.00 65.12 99 VAL A CA 1
ATOM 696 C C . VAL A 1 99 ? 0.075 -8.104 -1.877 1.00 65.12 99 VAL A C 1
ATOM 698 O O . VAL A 1 99 ? 0.570 -7.823 -2.966 1.00 65.12 99 VAL A O 1
ATOM 701 N N . PHE A 1 100 ? -0.470 -9.296 -1.624 1.00 63.75 100 PHE A N 1
ATOM 702 C CA . PHE A 1 100 ? -0.508 -10.370 -2.618 1.00 63.75 100 PHE A CA 1
ATOM 703 C C . PHE A 1 100 ? -1.239 -9.944 -3.893 1.00 63.75 100 PHE A C 1
ATOM 705 O O . PHE A 1 100 ? -0.775 -10.237 -4.994 1.00 63.75 100 PHE A O 1
ATOM 712 N N . PHE A 1 101 ? -2.347 -9.215 -3.764 1.00 64.12 101 PHE A N 1
ATOM 713 C CA . PHE A 1 101 ? -3.093 -8.693 -4.902 1.00 64.12 101 PHE A CA 1
ATOM 714 C C . PHE A 1 101 ? -2.300 -7.644 -5.690 1.00 64.12 101 PHE A C 1
ATOM 716 O O . PHE A 1 101 ? -2.239 -7.720 -6.916 1.00 64.12 101 PHE A O 1
ATOM 723 N N . ALA A 1 102 ? -1.652 -6.695 -5.007 1.00 64.88 102 ALA A N 1
ATOM 724 C CA . ALA A 1 102 ? -0.833 -5.663 -5.640 1.00 64.88 102 ALA A CA 1
ATOM 725 C C . ALA A 1 102 ? 0.350 -6.271 -6.405 1.00 64.88 102 ALA A C 1
ATOM 727 O O . ALA A 1 102 ? 0.604 -5.901 -7.551 1.00 64.88 102 ALA A O 1
ATOM 728 N N . VAL A 1 103 ? 1.017 -7.257 -5.804 1.00 63.16 103 VAL A N 1
ATOM 729 C CA . VAL A 1 103 ? 2.075 -8.034 -6.456 1.00 63.16 103 VAL A CA 1
ATOM 730 C C . VAL A 1 103 ? 1.519 -8.805 -7.653 1.00 63.16 103 VAL A C 1
ATOM 732 O O . VAL A 1 103 ? 2.100 -8.757 -8.733 1.00 63.16 103 VAL A O 1
ATOM 735 N N . GLY A 1 104 ? 0.388 -9.497 -7.491 1.00 66.81 104 GLY A N 1
ATOM 736 C CA . GLY A 1 104 ? -0.260 -10.252 -8.564 1.00 66.81 104 GLY A CA 1
ATOM 737 C C . GLY A 1 104 ? -0.584 -9.380 -9.776 1.00 66.81 104 GLY A C 1
ATOM 738 O O . GLY A 1 104 ? -0.254 -9.739 -10.905 1.00 66.81 104 GLY A O 1
ATOM 739 N N . ILE A 1 105 ? -1.156 -8.196 -9.542 1.00 65.75 105 ILE A N 1
ATOM 740 C CA . ILE A 1 105 ? -1.395 -7.198 -10.589 1.00 65.75 105 ILE A CA 1
ATOM 741 C C . ILE A 1 105 ? -0.080 -6.723 -11.210 1.00 65.75 105 ILE A C 1
ATOM 743 O O . ILE A 1 105 ? 0.001 -6.631 -12.434 1.00 65.75 105 ILE A O 1
ATOM 747 N N . GLY A 1 106 ? 0.943 -6.448 -10.397 1.00 63.31 106 GLY A N 1
ATOM 748 C CA . GLY A 1 106 ? 2.266 -6.046 -10.873 1.00 63.31 106 GLY A CA 1
ATOM 749 C C . GLY A 1 106 ? 2.869 -7.064 -11.841 1.00 63.31 106 GLY A C 1
ATOM 750 O O . GLY A 1 106 ? 3.282 -6.692 -12.935 1.00 63.31 106 GLY A O 1
ATOM 751 N N . MET A 1 107 ? 2.825 -8.354 -11.498 1.00 68.00 107 MET A N 1
ATOM 752 C CA . MET A 1 107 ? 3.310 -9.435 -12.364 1.00 68.00 107 MET A CA 1
ATOM 753 C C . MET A 1 107 ? 2.507 -9.545 -13.668 1.00 68.00 107 MET A C 1
ATOM 755 O O . MET A 1 107 ? 3.085 -9.710 -14.742 1.00 68.00 107 MET A O 1
ATOM 759 N N . VAL A 1 108 ? 1.175 -9.434 -13.603 1.00 68.38 108 VAL A N 1
ATOM 760 C CA . VAL A 1 108 ? 0.308 -9.510 -14.795 1.00 68.38 108 VAL A CA 1
ATOM 761 C C . VAL A 1 108 ? 0.543 -8.327 -15.736 1.00 68.38 108 VAL A C 1
ATOM 763 O O . VAL A 1 108 ? 0.593 -8.512 -16.952 1.00 68.38 108 VAL A O 1
ATOM 766 N N . LEU A 1 109 ? 0.690 -7.116 -15.195 1.00 65.94 109 LEU A N 1
ATOM 767 C CA . LEU A 1 109 ? 0.966 -5.923 -15.995 1.00 65.94 109 LEU A CA 1
ATOM 768 C C . LEU A 1 109 ? 2.395 -5.933 -16.550 1.00 65.94 109 LEU A C 1
ATOM 770 O O . LEU A 1 109 ? 2.569 -5.603 -17.720 1.00 65.94 109 LEU A O 1
ATOM 774 N N . GLY A 1 110 ? 3.376 -6.375 -15.756 1.00 64.81 110 GLY A N 1
ATOM 775 C CA . GLY A 1 110 ? 4.777 -6.503 -16.164 1.00 64.81 110 GLY A CA 1
ATOM 776 C C . GLY A 1 110 ? 4.967 -7.465 -17.339 1.00 64.81 110 GLY A C 1
ATOM 777 O O . GLY A 1 110 ? 5.649 -7.133 -18.307 1.00 64.81 110 GLY A O 1
ATOM 778 N N . ARG A 1 111 ? 4.277 -8.615 -17.327 1.00 72.19 111 ARG A N 1
ATOM 779 C CA . ARG A 1 111 ? 4.311 -9.568 -18.452 1.00 72.19 111 ARG A CA 1
ATOM 780 C C . ARG A 1 111 ? 3.843 -8.952 -19.771 1.00 72.19 111 ARG A C 1
ATOM 782 O O . ARG A 1 111 ? 4.488 -9.147 -20.793 1.00 72.19 111 ARG A O 1
ATOM 789 N N . ARG A 1 112 ? 2.768 -8.157 -19.742 1.00 70.50 112 ARG A N 1
ATOM 790 C CA . ARG A 1 112 ? 2.225 -7.509 -20.950 1.00 70.50 112 ARG A CA 1
ATOM 791 C C . ARG A 1 112 ? 3.145 -6.432 -21.520 1.00 70.50 112 ARG A C 1
ATOM 793 O O . ARG A 1 112 ? 3.104 -6.183 -22.720 1.00 70.50 112 ARG A O 1
ATOM 800 N N . SER A 1 113 ? 3.922 -5.750 -20.678 1.00 66.38 113 SER A N 1
ATOM 801 C CA . SER A 1 113 ? 4.918 -4.780 -21.148 1.00 66.38 113 SER A CA 1
ATOM 802 C C . SER A 1 113 ? 6.101 -5.453 -21.837 1.00 66.38 113 SER A C 1
ATOM 804 O O . SER A 1 113 ? 6.563 -4.924 -22.840 1.00 66.38 113 SER A O 1
ATOM 806 N N . VAL A 1 114 ? 6.546 -6.615 -21.346 1.00 72.62 114 VAL A N 1
ATOM 807 C CA . VAL A 1 114 ? 7.633 -7.382 -21.975 1.00 72.62 114 VAL A CA 1
ATOM 808 C C . VAL A 1 114 ? 7.196 -7.912 -23.342 1.00 72.62 114 VAL A C 1
ATOM 810 O O . VAL A 1 114 ? 7.858 -7.618 -24.332 1.00 72.62 114 VAL A O 1
ATOM 813 N N . GLU A 1 115 ? 6.031 -8.567 -23.419 1.00 76.12 115 GLU A N 1
ATOM 814 C CA . GLU A 1 115 ? 5.473 -9.089 -24.683 1.00 76.12 115 GLU A CA 1
ATOM 815 C C . GLU A 1 115 ? 5.344 -7.982 -25.750 1.00 76.12 115 GLU A C 1
ATOM 817 O O . GLU A 1 115 ? 5.726 -8.162 -26.903 1.00 76.12 115 GLU A O 1
ATOM 822 N N . ARG A 1 116 ? 4.880 -6.786 -25.360 1.00 78.25 116 ARG A N 1
ATOM 823 C CA . ARG A 1 116 ? 4.721 -5.655 -26.289 1.00 78.25 116 ARG A CA 1
ATOM 824 C C . ARG A 1 116 ? 6.061 -5.076 -26.771 1.00 78.25 116 ARG A C 1
ATOM 826 O O . ARG A 1 116 ? 6.126 -4.548 -27.880 1.00 78.25 116 ARG A O 1
ATOM 833 N N . SER A 1 117 ? 7.108 -5.130 -25.948 1.00 78.38 117 SER A N 1
ATOM 834 C CA . SER A 1 117 ? 8.454 -4.686 -26.335 1.00 78.38 117 SER A CA 1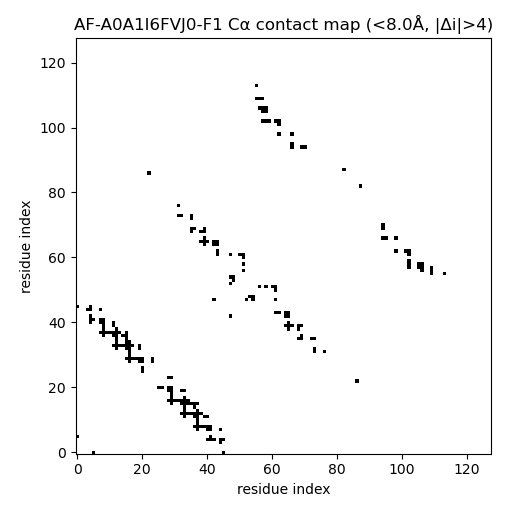
ATOM 835 C C . SER A 1 117 ? 9.114 -5.658 -27.318 1.00 78.38 117 SER A C 1
ATOM 837 O O . SER A 1 117 ? 9.773 -5.206 -28.253 1.00 78.38 117 SER A O 1
ATOM 839 N N . GLU A 1 118 ? 8.902 -6.967 -27.150 1.00 84.25 118 GLU A N 1
ATOM 840 C CA . GLU A 1 118 ? 9.392 -7.998 -28.078 1.00 84.25 118 GLU A CA 1
ATOM 841 C C . GLU A 1 118 ? 8.720 -7.883 -29.456 1.00 84.25 118 GLU A C 1
ATOM 843 O O . GLU A 1 118 ? 9.420 -7.814 -30.467 1.00 84.25 118 GLU A O 1
ATOM 848 N N . GLU A 1 119 ? 7.389 -7.731 -29.508 1.00 86.38 119 GLU A N 1
ATOM 849 C CA . GLU A 1 119 ? 6.651 -7.522 -30.769 1.00 86.38 119 GLU A CA 1
ATOM 850 C C . GLU A 1 119 ? 7.132 -6.272 -31.531 1.00 86.38 119 GLU A C 1
ATOM 852 O O . GLU A 1 119 ? 7.253 -6.274 -32.759 1.00 86.38 119 GLU A O 1
ATOM 857 N N . ALA A 1 120 ? 7.433 -5.187 -30.809 1.00 84.06 120 ALA A N 1
ATOM 858 C CA . ALA A 1 120 ? 7.948 -3.961 -31.412 1.00 84.06 120 ALA A CA 1
ATOM 859 C C . ALA A 1 120 ? 9.365 -4.144 -31.986 1.00 84.06 120 ALA A C 1
ATOM 861 O O . ALA A 1 120 ? 9.662 -3.622 -33.065 1.00 84.06 120 ALA A O 1
ATOM 862 N N . ALA A 1 121 ? 10.226 -4.900 -31.296 1.00 85.06 121 ALA A N 1
ATOM 863 C CA . ALA A 1 121 ? 11.577 -5.204 -31.758 1.00 85.06 121 ALA A CA 1
ATOM 864 C C . ALA A 1 121 ? 11.561 -6.086 -33.020 1.00 85.06 121 ALA A C 1
ATOM 866 O O . ALA A 1 121 ? 12.236 -5.758 -33.999 1.00 85.06 121 ALA A O 1
ATOM 867 N N . GLU A 1 122 ? 10.735 -7.137 -33.051 1.00 90.00 122 GLU A N 1
ATOM 868 C CA . GLU A 1 122 ? 10.565 -7.995 -34.233 1.00 90.00 122 GLU A CA 1
ATOM 869 C C . GLU A 1 122 ? 10.013 -7.217 -35.433 1.0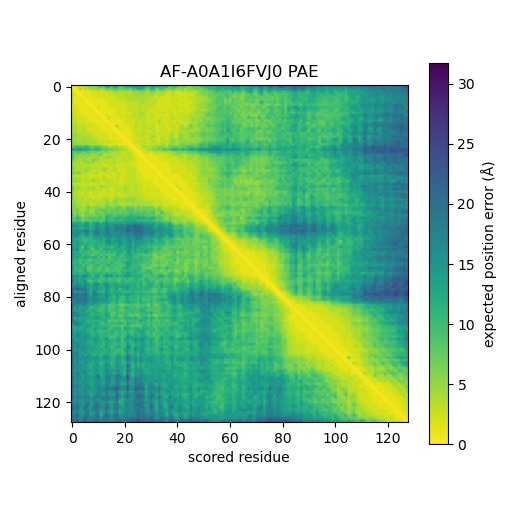0 90.00 122 GLU A C 1
ATOM 871 O O . GLU A 1 122 ? 10.520 -7.351 -36.550 1.00 90.00 122 GLU A O 1
ATOM 876 N N . SER A 1 123 ? 9.031 -6.335 -35.206 1.00 89.75 123 SER A N 1
ATOM 877 C CA . SER A 1 123 ? 8.491 -5.482 -36.267 1.00 89.75 123 SER A CA 1
ATOM 878 C C . SER A 1 123 ? 9.565 -4.579 -36.874 1.00 89.75 123 SER A C 1
ATOM 880 O O . SER A 1 123 ? 9.577 -4.418 -38.094 1.00 89.75 123 SER A O 1
ATOM 882 N N . SER A 1 124 ? 10.463 -4.010 -36.062 1.00 86.88 124 SER A N 1
ATOM 883 C CA . SER A 1 124 ? 11.560 -3.176 -36.568 1.00 86.88 124 SER A CA 1
ATOM 884 C C . SER A 1 124 ? 12.612 -3.974 -37.339 1.00 86.88 124 SER A C 1
ATOM 886 O O . SER A 1 124 ? 13.057 -3.520 -38.384 1.00 86.88 124 SER A O 1
ATOM 888 N N . ALA A 1 125 ? 12.938 -5.191 -36.894 1.00 88.06 125 ALA A N 1
ATOM 889 C CA . ALA A 1 125 ? 13.913 -6.050 -37.564 1.00 88.06 125 ALA A CA 1
ATOM 890 C C . ALA A 1 125 ? 13.418 -6.593 -38.917 1.00 88.06 125 ALA A C 1
ATOM 892 O O . ALA A 1 125 ? 14.227 -6.925 -39.774 1.00 88.06 125 ALA A O 1
ATOM 893 N N . SER A 1 126 ? 12.100 -6.700 -39.114 1.00 85.56 126 SER A N 1
ATOM 894 C CA . SER A 1 126 ? 11.503 -7.148 -40.384 1.00 85.56 126 SER A CA 1
ATOM 895 C C . SER A 1 126 ? 11.379 -6.055 -41.454 1.00 85.56 126 SER A C 1
ATOM 897 O O . SER A 1 126 ? 11.041 -6.359 -42.598 1.00 85.56 126 SER A O 1
ATOM 899 N N . ALA A 1 127 ? 11.579 -4.790 -41.073 1.00 82.62 127 ALA A N 1
ATOM 900 C CA . ALA A 1 127 ? 11.396 -3.634 -41.946 1.00 82.62 127 ALA A CA 1
ATOM 901 C C . ALA A 1 127 ? 12.686 -3.189 -42.667 1.00 82.62 127 ALA A C 1
ATOM 903 O O . ALA A 1 127 ? 12.591 -2.375 -43.589 1.00 82.62 127 ALA A O 1
ATOM 904 N N . ASP A 1 128 ? 13.841 -3.728 -42.262 1.00 77.75 128 ASP A N 1
ATOM 905 C CA . ASP A 1 128 ? 15.171 -3.518 -42.858 1.00 77.75 128 ASP A CA 1
ATOM 906 C C . ASP A 1 128 ? 15.548 -4.657 -43.827 1.00 77.75 128 ASP A C 1
ATOM 908 O O . ASP A 1 128 ? 16.178 -4.360 -44.871 1.00 77.75 128 ASP A O 1
#

Secondary structure (DSSP, 8-state):
--HHHHHHHHHHHHHHHHHHHHH-S-HHHHHHHHHHHHHHHHHHHHHHHHHHS-SS---GGGGHHHHHHHHHHHHHHTTT----HHHHHHHHHHHHHHHHHHHHHHHHHHHHHHHHHHHHHHHHHT--

Mean predicted aligned error: 9.94 Å

Foldseek 3Di:
DDPQLQVQLQVQLVVQLVVQCVLDVPNVSSNLRSNLRSVLRSCLVVCVCVFVVDPLDQDLRSNVVSLVSSVVSNCVVCVPPPDDVVSVVVVVVVSVVVSVVVSVVSRVVSVVVVVVVVVVVVVVVVVD

Sequence (128 aa):
MSRSTRAAGILGGLLGGAVAYWLSSAPLLAANAGVCWAGGCALLLREREAWSGDSDGASLADGLPAVLFVAVSFGIVNAGVELPDSLRWALVVLVFGAVFFAVGIGMVLGRRSVERSEEAAESSASAD